Protein AF-A0A9D2EPE8-F1 (afdb_monomer)

Mean predicted aligned error: 13.33 Å

Sequence (71 aa):
MHTAKKHPEKDALLRHTAPSRQKQAKAYLKGQVPGVMQHYAPDARPDPDQGWVESDETVHRLARWREEAPY

Solvent-accessible surface area (backbone atoms only — not comparable to full-atom values): 4647 Å² total; per-residue (Å²): 135,86,79,80,81,84,55,70,68,59,56,54,50,59,75,69,50,76,79,54,65,68,60,50,52,54,33,43,79,67,65,75,41,82,54,77,63,41,75,81,35,75,86,62,73,59,46,94,87,72,34,88,60,79,49,70,66,55,50,53,51,51,52,51,49,55,72,72,43,99,117

Organism: NCBI:txid2838609

Secondary structure (DSSP, 8-state):
-------HHHHHHHHHSPPPHHHHHHHHHTT-S--HHHHH-TT---BTTTBSPPPHHHHHHHHHHHHHS--

Structure (mmCIF, N/CA/C/O backbone):
data_AF-A0A9D2EPE8-F1
#
_entry.id   AF-A0A9D2EPE8-F1
#
loop_
_atom_site.group_PDB
_atom_site.id
_atom_site.type_symbol
_atom_site.label_atom_id
_atom_site.label_alt_id
_atom_site.label_comp_id
_atom_site.label_asym_id
_atom_site.label_entity_id
_atom_site.label_seq_id
_atom_site.pdbx_PDB_ins_code
_atom_site.Cartn_x
_atom_site.Cartn_y
_atom_site.Cartn_z
_atom_site.occupancy
_atom_site.B_iso_or_equiv
_atom_site.auth_seq_id
_atom_site.auth_comp_id
_atom_site.auth_asym_id
_atom_site.auth_atom_id
_atom_site.pdbx_PDB_model_num
ATOM 1 N N . MET A 1 1 ? 8.992 -42.347 -7.368 1.00 37.16 1 MET A N 1
ATOM 2 C CA . MET A 1 1 ? 8.335 -41.578 -6.290 1.00 37.16 1 MET A CA 1
ATOM 3 C C . MET A 1 1 ? 9.373 -41.326 -5.205 1.00 37.16 1 MET A C 1
ATOM 5 O O . MET A 1 1 ? 9.787 -42.279 -4.565 1.00 37.16 1 MET A O 1
ATOM 9 N N . HIS A 1 2 ? 9.887 -40.101 -5.071 1.00 41.75 2 HIS A N 1
ATOM 10 C CA . HIS A 1 2 ? 10.915 -39.788 -4.071 1.00 41.75 2 HIS A CA 1
ATOM 11 C C . HIS A 1 2 ? 10.235 -39.280 -2.799 1.00 41.75 2 HIS A C 1
ATOM 13 O O . HIS A 1 2 ? 9.725 -38.164 -2.764 1.00 41.75 2 HIS A O 1
ATOM 19 N N . THR A 1 3 ? 10.189 -40.111 -1.761 1.00 48.03 3 THR A N 1
ATOM 20 C CA . THR A 1 3 ? 9.698 -39.716 -0.437 1.00 48.03 3 THR A CA 1
ATOM 21 C C . THR A 1 3 ? 10.726 -38.804 0.229 1.00 48.03 3 THR A C 1
ATOM 23 O O . THR A 1 3 ? 11.811 -39.255 0.603 1.00 48.03 3 THR A O 1
ATOM 26 N N . ALA A 1 4 ? 10.404 -37.519 0.380 1.00 58.16 4 ALA A N 1
ATOM 27 C CA . ALA A 1 4 ? 11.210 -36.590 1.165 1.00 58.16 4 ALA A CA 1
ATOM 28 C C . ALA A 1 4 ? 11.221 -37.032 2.640 1.00 58.16 4 ALA A C 1
ATOM 30 O O . ALA A 1 4 ? 10.189 -37.019 3.312 1.00 58.16 4 ALA A O 1
ATOM 31 N N . LYS A 1 5 ? 12.389 -37.438 3.153 1.00 59.94 5 LYS A N 1
ATOM 32 C CA . LYS A 1 5 ? 12.593 -37.685 4.587 1.00 59.94 5 LYS A CA 1
ATOM 33 C C . LYS A 1 5 ? 12.387 -36.372 5.353 1.00 59.94 5 LYS A C 1
ATOM 35 O O . LYS A 1 5 ? 13.126 -35.412 5.138 1.00 59.94 5 LYS A O 1
ATOM 40 N N . LYS A 1 6 ? 11.404 -36.330 6.258 1.00 59.78 6 LYS A N 1
ATOM 41 C CA . LYS A 1 6 ? 11.270 -35.251 7.250 1.00 59.78 6 LYS A CA 1
ATOM 42 C C . LYS A 1 6 ? 12.446 -35.317 8.223 1.00 59.78 6 LYS A C 1
ATOM 44 O O . LYS A 1 6 ? 12.748 -36.383 8.753 1.00 59.78 6 LYS A O 1
ATOM 49 N N . HIS A 1 7 ? 13.100 -34.182 8.448 1.00 67.19 7 HIS A N 1
ATOM 50 C CA . HIS A 1 7 ? 14.218 -34.048 9.378 1.00 67.19 7 HIS A CA 1
ATOM 51 C C . HIS A 1 7 ? 13.751 -33.255 10.611 1.00 67.19 7 HIS A C 1
ATOM 53 O O . HIS A 1 7 ? 13.810 -32.025 10.583 1.00 67.19 7 HIS A O 1
ATOM 59 N N . PRO A 1 8 ? 13.297 -33.925 11.686 1.00 72.31 8 PRO A N 1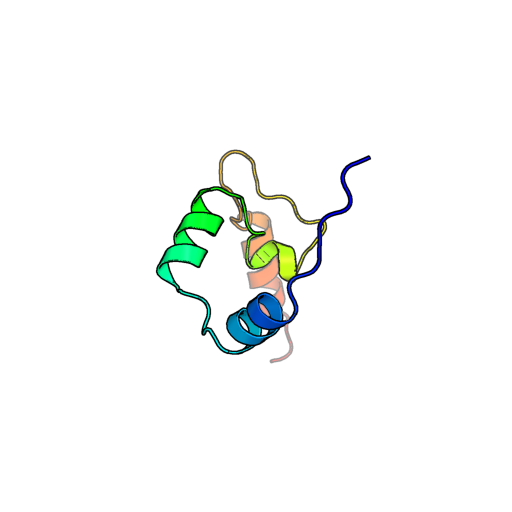
ATOM 60 C CA . PRO A 1 8 ? 12.653 -33.267 12.829 1.00 72.31 8 PRO A CA 1
ATOM 61 C C . PRO A 1 8 ? 13.565 -32.256 13.541 1.00 72.31 8 PRO A C 1
ATOM 63 O O . PRO A 1 8 ? 13.101 -31.237 14.042 1.00 72.31 8 PRO A O 1
ATOM 66 N N . GLU A 1 9 ? 14.876 -32.492 13.522 1.00 70.00 9 GLU A N 1
ATOM 67 C CA . GLU A 1 9 ? 15.884 -31.587 14.085 1.00 70.00 9 GLU A CA 1
ATOM 68 C C . GLU A 1 9 ? 16.009 -30.277 13.292 1.00 70.00 9 GLU A C 1
ATOM 70 O O . GLU A 1 9 ? 16.174 -29.207 13.876 1.00 70.00 9 GLU A O 1
ATOM 75 N N . LYS A 1 10 ? 15.872 -30.338 11.959 1.00 65.81 10 LYS A N 1
ATOM 76 C CA . LYS A 1 10 ? 15.870 -29.141 11.104 1.00 65.81 10 LYS A CA 1
ATOM 77 C C . LYS A 1 10 ? 14.613 -28.313 11.352 1.00 65.81 10 LYS A C 1
ATOM 79 O O . LYS A 1 10 ? 14.707 -27.095 11.447 1.00 65.81 10 LYS A O 1
ATOM 84 N N . ASP A 1 11 ? 13.465 -28.967 11.516 1.00 69.25 11 ASP A N 1
ATOM 85 C CA . ASP A 1 11 ? 12.197 -28.299 11.823 1.00 69.25 11 ASP A CA 1
ATOM 86 C C . ASP A 1 11 ? 12.234 -27.611 13.200 1.00 69.25 11 ASP A C 1
ATOM 88 O O . ASP A 1 11 ? 11.759 -26.484 13.342 1.00 69.25 11 ASP A O 1
ATOM 92 N N . ALA A 1 12 ? 12.853 -28.239 14.207 1.00 73.12 12 ALA A N 1
ATOM 93 C CA . ALA A 1 12 ? 13.081 -27.625 15.516 1.00 73.12 12 ALA A CA 1
ATOM 94 C C . ALA A 1 12 ? 14.026 -26.413 15.427 1.00 73.12 12 ALA A C 1
ATOM 96 O O . ALA A 1 12 ? 13.724 -25.354 15.971 1.00 73.12 12 ALA A O 1
ATOM 97 N N . LEU A 1 13 ? 15.129 -26.515 14.680 1.00 65.94 13 LEU A N 1
ATOM 98 C CA . LEU A 1 13 ? 16.066 -25.404 14.484 1.00 65.94 13 LEU A CA 1
ATOM 99 C C . LEU A 1 13 ? 15.418 -24.211 13.757 1.00 65.94 13 LEU A C 1
ATOM 101 O O . LEU A 1 13 ? 15.643 -23.060 14.135 1.00 65.94 13 LEU A O 1
ATOM 105 N N . LEU A 1 14 ? 14.581 -24.478 12.748 1.00 65.12 14 LEU A N 1
ATOM 106 C CA . LEU A 1 14 ? 13.817 -23.463 12.010 1.00 65.12 14 LEU A CA 1
ATOM 107 C C . LEU A 1 14 ? 12.785 -22.746 12.890 1.00 65.12 14 LEU A C 1
ATOM 109 O O . LEU A 1 14 ? 12.540 -21.560 12.691 1.00 65.12 14 LEU A O 1
ATOM 113 N N . ARG A 1 15 ? 12.216 -23.430 13.891 1.00 64.25 15 ARG A N 1
ATOM 114 C CA . ARG A 1 15 ? 11.307 -22.822 14.880 1.00 64.25 15 ARG A CA 1
ATOM 115 C C . ARG A 1 15 ? 11.999 -21.817 15.803 1.00 64.25 15 ARG A C 1
ATOM 117 O O . ARG A 1 15 ? 11.335 -20.915 16.303 1.00 64.25 15 ARG A O 1
ATOM 124 N N . HIS A 1 16 ? 13.307 -21.961 16.023 1.00 63.25 16 HIS A N 1
ATOM 125 C CA . HIS A 1 16 ? 14.093 -21.101 16.918 1.00 63.25 16 HIS A CA 1
ATOM 126 C C . HIS A 1 16 ? 14.925 -20.039 16.192 1.00 63.25 16 HIS A C 1
ATOM 128 O O . HIS A 1 16 ? 15.446 -19.124 16.828 1.00 63.25 16 HIS A O 1
ATOM 134 N N . THR A 1 17 ? 15.065 -20.130 14.868 1.00 66.12 17 THR A N 1
ATOM 135 C CA . THR A 1 17 ? 15.779 -19.110 14.100 1.00 66.12 17 THR A CA 1
ATOM 136 C C . THR A 1 17 ? 14.841 -17.952 13.793 1.00 66.12 17 THR A C 1
ATOM 138 O O . THR A 1 17 ? 13.882 -18.089 13.037 1.00 66.12 17 THR A O 1
ATOM 141 N N . ALA A 1 18 ? 15.139 -16.778 14.354 1.00 67.56 18 ALA A N 1
ATOM 142 C CA . ALA A 1 18 ? 14.466 -15.552 13.954 1.00 67.56 18 ALA A CA 1
ATOM 143 C C . ALA A 1 18 ? 14.669 -15.344 12.441 1.00 67.56 18 ALA A C 1
ATOM 145 O O . ALA A 1 18 ? 15.796 -15.463 11.942 1.00 67.56 18 ALA A O 1
ATOM 146 N N . PRO A 1 19 ? 13.605 -15.061 11.677 1.00 70.19 19 PRO A N 1
ATOM 147 C CA . PRO A 1 19 ? 13.714 -15.045 10.233 1.00 70.19 19 PRO A CA 1
ATOM 148 C C . PRO A 1 19 ? 14.580 -13.853 9.797 1.00 70.19 19 PRO A C 1
ATOM 150 O O . PRO A 1 19 ? 14.284 -12.692 10.080 1.00 70.19 19 PRO A O 1
ATOM 153 N N . SER A 1 20 ? 15.688 -14.140 9.105 1.00 81.38 20 SER A N 1
ATOM 154 C CA . SER A 1 20 ? 16.631 -13.114 8.641 1.00 81.38 20 SER A CA 1
ATOM 155 C C . SER A 1 20 ? 15.924 -12.105 7.736 1.00 81.38 20 SER A C 1
ATOM 157 O O . SER A 1 20 ? 15.439 -12.460 6.659 1.00 81.38 20 SER A O 1
ATOM 159 N N . ARG A 1 21 ? 15.895 -10.835 8.157 1.00 81.00 21 ARG A N 1
ATOM 160 C CA . ARG A 1 21 ? 15.257 -9.742 7.404 1.00 81.00 21 ARG A CA 1
ATOM 161 C C . ARG A 1 21 ? 15.850 -9.593 6.001 1.00 81.00 21 ARG A C 1
ATOM 163 O O . ARG A 1 21 ? 15.107 -9.425 5.044 1.00 81.00 21 ARG A O 1
ATOM 170 N N . GLN A 1 22 ? 17.169 -9.744 5.856 1.00 84.25 22 GLN A N 1
ATOM 171 C CA . GLN A 1 22 ? 17.847 -9.671 4.555 1.00 84.25 22 GLN A CA 1
ATOM 172 C C . GLN A 1 22 ? 17.425 -10.809 3.617 1.00 84.25 22 GLN A C 1
ATOM 174 O O . GLN A 1 22 ? 17.174 -10.586 2.433 1.00 84.25 22 GLN A O 1
ATOM 179 N N . LYS A 1 23 ? 17.314 -12.035 4.142 1.00 83.69 23 LYS A N 1
ATOM 180 C CA . LYS A 1 23 ? 16.866 -13.193 3.358 1.00 83.69 23 LYS A CA 1
ATOM 181 C C . LYS A 1 23 ? 15.405 -13.043 2.934 1.00 83.69 23 LYS A C 1
ATOM 183 O O . LYS A 1 23 ? 15.086 -13.341 1.788 1.00 83.69 23 LYS A O 1
ATOM 188 N N . GLN A 1 24 ? 14.550 -12.550 3.829 1.00 81.38 24 GLN A N 1
ATOM 189 C CA . GLN A 1 24 ? 13.143 -12.269 3.538 1.00 81.38 24 GLN A CA 1
ATOM 190 C C . GLN A 1 24 ? 12.986 -11.170 2.485 1.00 81.38 24 GLN A C 1
ATOM 192 O O . GLN A 1 24 ? 12.281 -11.379 1.505 1.00 81.38 24 GLN A O 1
ATOM 197 N N . ALA A 1 25 ? 13.703 -10.051 2.619 1.00 83.31 25 ALA A N 1
ATOM 198 C CA . ALA A 1 25 ? 13.691 -8.978 1.626 1.00 83.31 25 ALA A CA 1
ATOM 199 C C . ALA A 1 25 ? 14.145 -9.483 0.248 1.00 83.31 25 ALA A C 1
ATOM 201 O O . ALA A 1 25 ? 13.500 -9.215 -0.760 1.00 83.31 25 ALA A O 1
ATOM 202 N N . LYS A 1 26 ? 15.208 -10.298 0.198 1.00 85.12 26 LYS A N 1
ATOM 203 C CA . LYS A 1 26 ? 15.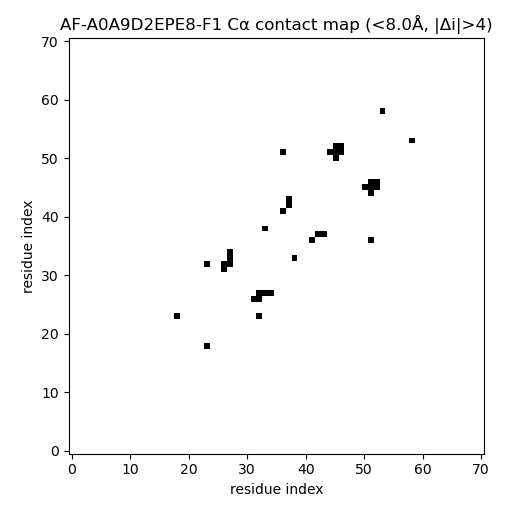669 -10.919 -1.050 1.00 85.12 26 LYS A CA 1
ATOM 204 C C . LYS A 1 26 ? 14.632 -11.870 -1.652 1.00 85.12 26 LYS A C 1
ATOM 206 O O . LYS A 1 26 ? 14.503 -11.912 -2.870 1.00 85.12 26 LYS A O 1
ATOM 211 N N . ALA A 1 27 ? 13.921 -12.640 -0.831 1.00 83.88 27 ALA A N 1
ATOM 212 C CA . ALA A 1 27 ? 12.848 -13.516 -1.297 1.00 83.88 27 ALA A CA 1
ATOM 213 C C . ALA A 1 27 ? 11.648 -12.710 -1.823 1.00 83.88 27 ALA A C 1
ATOM 215 O O . ALA A 1 27 ? 11.089 -13.072 -2.856 1.00 83.88 27 ALA A O 1
ATOM 216 N N . TYR A 1 28 ? 11.305 -11.599 -1.163 1.00 81.75 28 TYR A N 1
ATOM 217 C CA . TYR A 1 28 ? 10.237 -10.685 -1.577 1.00 81.75 28 TYR A CA 1
ATOM 218 C C . TYR A 1 28 ? 10.542 -10.046 -2.931 1.00 81.75 28 TYR A C 1
ATOM 220 O O . TYR A 1 28 ? 9.746 -10.158 -3.855 1.00 81.75 28 TYR A O 1
ATOM 228 N N . LEU A 1 29 ? 11.748 -9.498 -3.101 1.00 82.12 29 LEU A N 1
ATOM 229 C CA . LEU A 1 29 ? 12.188 -8.912 -4.372 1.00 82.12 29 LEU A CA 1
ATOM 230 C C . LEU A 1 29 ? 12.275 -9.932 -5.519 1.00 82.12 29 LEU A C 1
ATOM 232 O O . LEU A 1 29 ? 12.211 -9.555 -6.682 1.00 82.12 29 LEU A O 1
ATOM 236 N N . LYS A 1 30 ? 12.42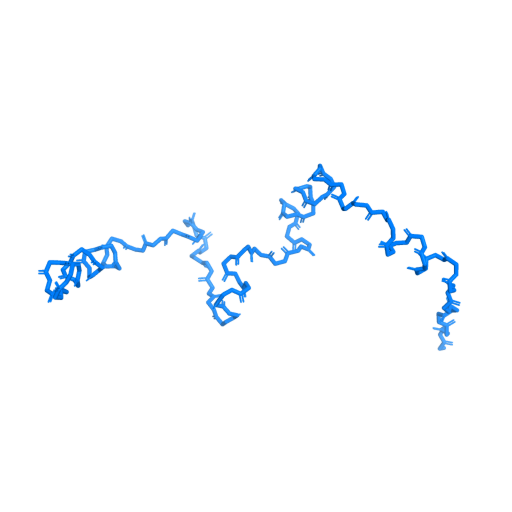1 -11.225 -5.208 1.00 85.44 30 LYS A N 1
ATOM 237 C CA . LYS A 1 30 ? 12.385 -12.320 -6.190 1.00 85.44 30 LYS A CA 1
ATOM 238 C C . LYS A 1 30 ? 10.975 -12.865 -6.459 1.00 85.44 30 LYS A C 1
ATOM 240 O O . LYS A 1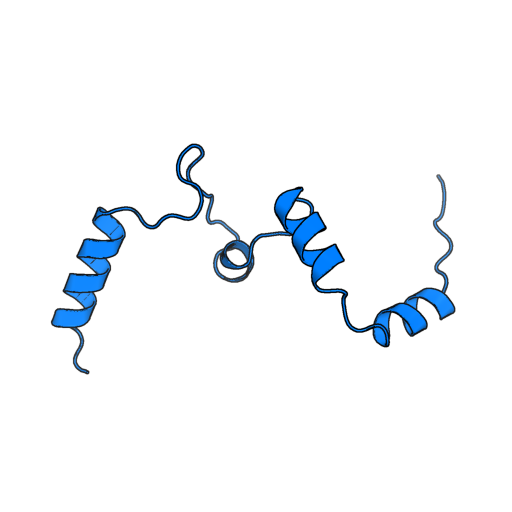 30 ? 10.856 -13.827 -7.212 1.00 85.44 30 LYS A O 1
ATOM 245 N N . GLY A 1 31 ? 9.939 -12.337 -5.805 1.00 80.38 31 GLY A N 1
ATOM 246 C CA . GLY A 1 31 ? 8.565 -12.843 -5.905 1.00 80.38 31 GLY A CA 1
ATOM 247 C C . GLY A 1 31 ? 8.360 -14.239 -5.302 1.00 80.38 31 GLY A C 1
ATOM 248 O O . GLY A 1 31 ? 7.390 -14.914 -5.624 1.00 80.38 31 GLY A O 1
ATOM 249 N N . GLN A 1 32 ? 9.276 -14.708 -4.447 1.00 81.69 32 GLN A N 1
ATOM 250 C CA . GLN A 1 32 ? 9.201 -16.041 -3.826 1.00 81.69 32 GLN A CA 1
ATOM 251 C C . GLN A 1 32 ? 8.326 -16.068 -2.571 1.00 81.69 32 GLN A C 1
ATOM 253 O O . GLN A 1 32 ? 8.022 -17.142 -2.055 1.00 81.69 32 GLN A O 1
ATOM 258 N N . VAL A 1 33 ? 7.971 -14.894 -2.053 1.00 77.31 33 VAL A N 1
ATOM 259 C CA . VAL A 1 33 ? 7.035 -14.733 -0.944 1.00 77.31 33 VAL A CA 1
ATOM 260 C C . VAL A 1 33 ? 5.938 -13.760 -1.365 1.00 77.31 33 VAL A C 1
ATOM 262 O O . VAL A 1 33 ? 6.240 -12.789 -2.066 1.00 77.31 33 VAL A O 1
ATOM 265 N N . PRO A 1 34 ? 4.684 -14.013 -0.954 1.00 74.06 34 PRO A N 1
ATOM 266 C CA . PRO A 1 34 ? 3.591 -13.099 -1.221 1.00 74.06 34 PRO A CA 1
ATOM 267 C C . PRO A 1 34 ? 3.876 -11.739 -0.587 1.00 74.06 34 PRO A C 1
ATOM 269 O O . PRO A 1 34 ? 4.501 -11.643 0.475 1.00 74.06 34 PRO A O 1
ATOM 272 N N . GLY A 1 35 ? 3.434 -10.676 -1.253 1.00 77.88 35 GLY A N 1
ATOM 273 C CA . GLY A 1 35 ? 3.536 -9.338 -0.686 1.00 77.88 35 GLY A CA 1
ATOM 274 C C . GLY A 1 35 ? 2.641 -9.171 0.533 1.00 77.88 35 GLY A C 1
ATOM 275 O O . GLY A 1 35 ? 1.655 -9.885 0.696 1.00 77.88 35 GLY A O 1
ATOM 276 N N . VAL A 1 36 ? 2.965 -8.191 1.379 1.00 77.44 36 VAL A N 1
ATOM 277 C CA . VAL A 1 36 ? 2.177 -7.888 2.587 1.00 77.44 36 VAL A CA 1
ATOM 278 C C . VAL A 1 36 ? 0.701 -7.672 2.233 1.00 77.44 36 VAL A C 1
ATOM 280 O O . VAL A 1 36 ? -0.174 -8.179 2.924 1.00 77.44 36 VAL A O 1
ATOM 283 N N . MET A 1 37 ? 0.421 -7.006 1.109 1.00 73.69 37 MET A N 1
ATOM 284 C CA . MET A 1 37 ? -0.949 -6.760 0.649 1.00 73.69 37 MET A CA 1
ATOM 285 C C . MET A 1 37 ? -1.706 -8.037 0.266 1.00 73.69 37 MET A C 1
ATOM 287 O O . MET A 1 37 ? -2.893 -8.132 0.554 1.00 73.69 37 MET A O 1
ATOM 291 N N . GLN A 1 38 ? -1.036 -9.062 -0.276 1.00 77.81 38 GLN A N 1
ATOM 292 C CA . GLN A 1 38 ? -1.676 -10.353 -0.584 1.00 77.81 38 GLN A CA 1
ATOM 293 C C . GLN A 1 38 ? -2.111 -11.108 0.671 1.00 77.81 38 GLN A C 1
ATOM 295 O O . GLN A 1 38 ? -2.991 -11.958 0.600 1.00 7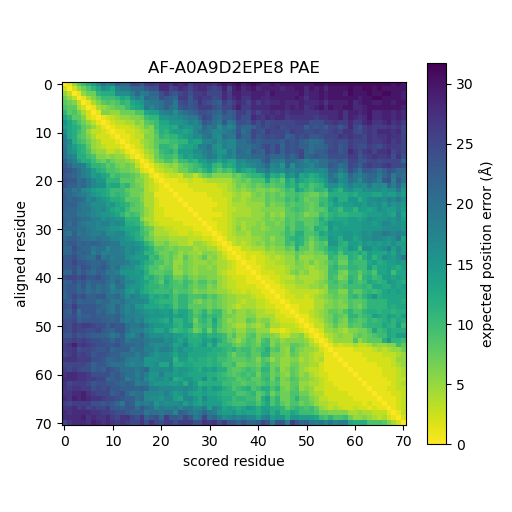7.81 38 GLN A O 1
ATOM 300 N N . HIS A 1 39 ? -1.511 -10.813 1.827 1.00 79.62 39 HIS A N 1
ATOM 301 C CA . HIS A 1 39 ? -1.964 -11.395 3.084 1.00 79.62 39 HIS A CA 1
ATOM 302 C C . HIS A 1 39 ? -3.346 -10.866 3.491 1.00 79.62 39 HIS A C 1
ATOM 304 O O . HIS A 1 39 ? -4.181 -11.635 3.957 1.00 79.62 39 HIS A O 1
ATOM 310 N N . TYR A 1 40 ? -3.586 -9.567 3.295 1.00 76.56 40 TYR A N 1
ATOM 311 C CA . TYR A 1 40 ? -4.852 -8.916 3.642 1.00 76.56 40 TYR A CA 1
ATOM 312 C C . TYR A 1 40 ? -5.898 -9.000 2.525 1.00 76.56 40 TYR A C 1
ATOM 314 O O . TYR A 1 40 ? -7.092 -8.962 2.807 1.00 76.56 40 TYR A O 1
ATOM 322 N N . ALA A 1 41 ? -5.463 -9.142 1.272 1.00 82.31 41 ALA A N 1
ATOM 323 C CA . ALA A 1 41 ? -6.325 -9.261 0.104 1.00 82.31 41 ALA A CA 1
ATOM 324 C C . ALA A 1 41 ? -5.813 -10.382 -0.830 1.00 82.31 41 ALA A C 1
ATOM 326 O O . ALA A 1 41 ? -5.104 -10.100 -1.798 1.00 82.3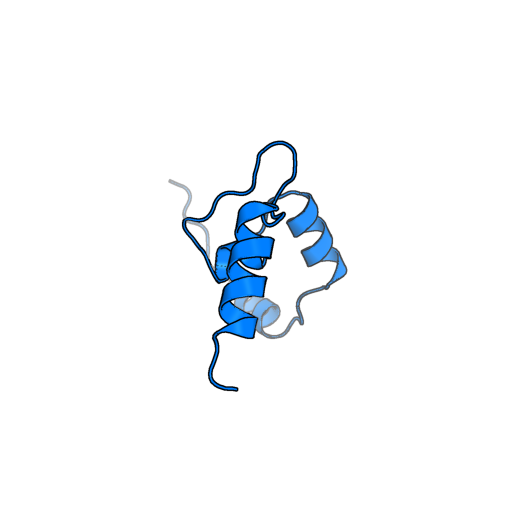1 41 ALA A O 1
ATOM 327 N N . PRO A 1 42 ? -6.156 -11.657 -0.551 1.00 81.06 42 PRO A N 1
ATOM 328 C CA . PRO A 1 42 ? -5.635 -12.819 -1.284 1.00 81.06 42 PRO A CA 1
ATOM 329 C C . PRO A 1 42 ? -5.984 -12.827 -2.775 1.00 81.06 42 PRO A C 1
ATOM 331 O O . PRO A 1 42 ? -5.196 -13.303 -3.590 1.00 81.06 42 PRO A O 1
ATOM 334 N N . ASP A 1 43 ? -7.150 -12.279 -3.123 1.00 84.88 43 ASP A N 1
ATOM 335 C CA . ASP A 1 43 ? -7.652 -12.218 -4.499 1.00 84.88 43 ASP A CA 1
ATOM 336 C C . ASP A 1 43 ? -7.229 -10.943 -5.236 1.00 84.88 43 ASP A C 1
ATOM 338 O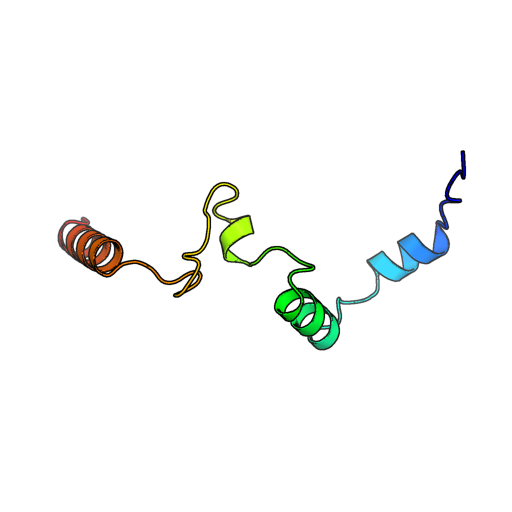 O . ASP A 1 43 ? -7.425 -10.827 -6.450 1.00 84.88 43 ASP A O 1
ATOM 342 N N . ALA A 1 44 ? -6.648 -9.97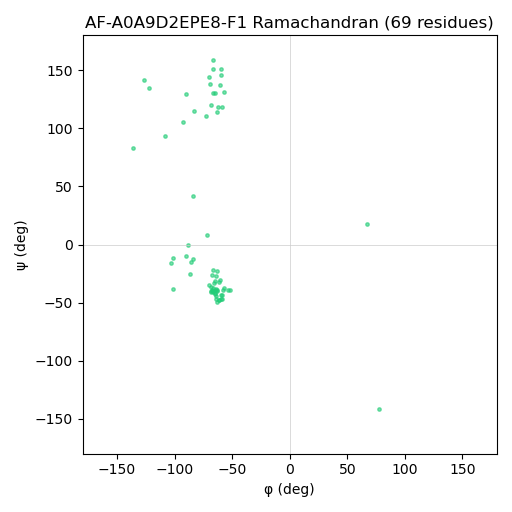5 -4.521 1.00 78.44 44 ALA A N 1
ATOM 343 C CA . ALA A 1 44 ? -6.195 -8.747 -5.141 1.00 78.44 44 ALA A CA 1
ATOM 344 C C . ALA A 1 44 ? -4.979 -9.026 -6.029 1.00 78.44 44 ALA A C 1
ATOM 346 O O . ALA A 1 44 ? -4.124 -9.870 -5.740 1.00 78.44 44 ALA A O 1
ATOM 347 N N . ARG A 1 45 ? -4.908 -8.304 -7.143 1.00 79.81 45 ARG A N 1
ATOM 348 C CA . ARG A 1 45 ? -3.793 -8.378 -8.081 1.00 79.81 45 ARG A CA 1
ATOM 349 C C . ARG A 1 45 ? -3.192 -6.986 -8.216 1.00 79.81 45 ARG A C 1
ATOM 351 O O . ARG A 1 45 ? -3.960 -6.034 -8.337 1.00 79.81 45 ARG A O 1
ATOM 358 N N . PRO A 1 46 ? -1.856 -6.866 -8.182 1.00 77.12 46 PRO A N 1
ATOM 359 C CA . PRO A 1 46 ? -1.221 -5.595 -8.462 1.00 77.12 46 PRO A CA 1
ATOM 360 C C . PRO A 1 46 ? -1.451 -5.225 -9.926 1.00 77.12 46 PRO A C 1
ATOM 362 O O . PRO A 1 46 ? -1.554 -6.105 -10.787 1.00 77.12 46 PRO A O 1
ATOM 365 N N . ASP A 1 47 ? -1.478 -3.927 -10.196 1.00 82.12 47 ASP A N 1
ATOM 366 C CA . ASP A 1 47 ? -1.383 -3.415 -11.552 1.00 82.12 47 ASP A CA 1
ATOM 367 C C . ASP A 1 47 ? -0.042 -3.861 -12.178 1.00 82.12 47 ASP A C 1
ATOM 369 O O . ASP A 1 47 ? 0.985 -3.852 -11.485 1.00 82.12 47 ASP A O 1
ATOM 373 N N . PRO A 1 48 ? -0.019 -4.304 -13.447 1.00 79.62 48 PRO A N 1
ATOM 374 C CA . PRO A 1 48 ? 1.198 -4.802 -14.086 1.00 79.62 48 PRO A CA 1
ATOM 375 C C . PRO A 1 48 ? 2.292 -3.737 -14.250 1.00 79.62 48 PRO A C 1
ATOM 377 O O . PRO A 1 48 ? 3.469 -4.100 -14.240 1.00 79.62 48 PRO A O 1
ATOM 380 N N . ASP A 1 49 ? 1.929 -2.457 -14.355 1.00 81.38 49 ASP A N 1
ATOM 381 C CA . ASP A 1 49 ? 2.861 -1.353 -14.593 1.00 81.38 49 ASP A CA 1
ATOM 382 C C . ASP A 1 49 ? 3.171 -0.578 -13.303 1.00 81.38 49 ASP A C 1
ATOM 384 O O . ASP A 1 49 ? 4.312 -0.176 -13.064 1.00 81.38 49 ASP A O 1
ATOM 388 N N . GLN A 1 50 ? 2.168 -0.387 -12.443 1.00 76.88 50 GLN A N 1
ATOM 389 C CA . GLN A 1 50 ? 2.253 0.440 -11.235 1.00 76.88 50 GLN A CA 1
ATOM 390 C C . GLN A 1 50 ? 2.395 -0.375 -9.943 1.00 76.88 50 GLN A C 1
ATOM 392 O O . GLN A 1 50 ? 2.802 0.158 -8.912 1.00 76.88 50 GLN A O 1
ATOM 397 N N . GLY A 1 51 ? 2.113 -1.679 -9.966 1.00 80.50 51 GLY A N 1
ATOM 398 C CA . GLY A 1 51 ? 2.200 -2.541 -8.792 1.00 80.50 51 GLY A CA 1
ATOM 399 C C . GLY A 1 51 ? 1.012 -2.386 -7.832 1.00 80.50 51 GLY A C 1
ATOM 400 O O . GLY A 1 51 ? -0.138 -2.270 -8.242 1.00 80.50 51 GLY A O 1
ATOM 401 N N . TRP A 1 52 ? 1.278 -2.425 -6.523 1.00 74.38 52 TRP A N 1
ATOM 402 C CA . TRP A 1 52 ? 0.267 -2.299 -5.455 1.00 74.38 52 TRP A CA 1
ATOM 403 C C . TRP A 1 52 ? -0.073 -0.839 -5.125 1.00 74.38 52 TRP A C 1
ATOM 405 O O . TRP A 1 52 ? -0.141 -0.462 -3.955 1.00 74.38 52 TRP A O 1
ATOM 415 N N . VAL A 1 53 ? -0.206 -0.003 -6.149 1.00 76.12 53 VAL A N 1
ATOM 416 C CA . VAL A 1 53 ? -0.552 1.410 -5.983 1.00 76.12 53 VAL A CA 1
ATOM 417 C C . VAL A 1 53 ? -2.069 1.542 -6.024 1.00 76.12 53 VAL A C 1
ATOM 419 O O . VAL A 1 53 ? -2.722 1.013 -6.922 1.00 76.12 53 VAL A O 1
ATOM 422 N N . GLU A 1 54 ? -2.632 2.222 -5.026 1.00 73.12 54 GLU A N 1
ATOM 423 C CA . GLU A 1 54 ? -4.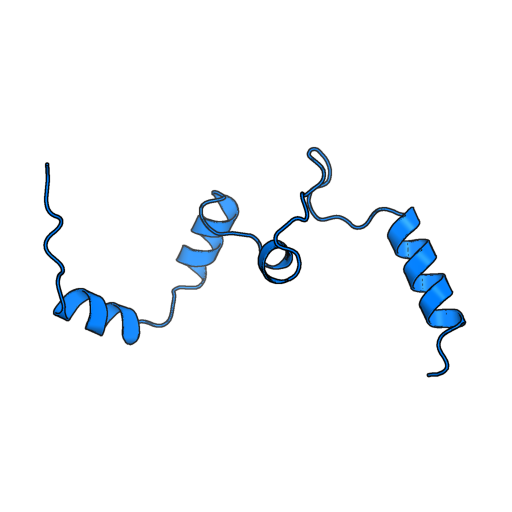050 2.569 -5.032 1.00 73.12 54 GLU A CA 1
ATOM 424 C C . GLU A 1 54 ? -4.327 3.528 -6.186 1.00 73.12 54 GLU A C 1
ATOM 426 O O . GLU A 1 54 ? -3.624 4.525 -6.348 1.00 73.12 54 GLU A O 1
ATOM 431 N N . SER A 1 55 ? -5.353 3.232 -6.983 1.00 78.62 55 SER A N 1
ATOM 432 C CA . SER A 1 55 ? -5.764 4.141 -8.051 1.00 78.62 55 SER A CA 1
ATOM 433 C C . SER A 1 55 ? -6.162 5.503 -7.478 1.00 78.62 55 SER A C 1
ATOM 435 O O . SER A 1 55 ? -6.691 5.578 -6.363 1.00 78.62 55 SER A O 1
ATOM 437 N N . ASP A 1 56 ? -5.987 6.569 -8.263 1.00 82.75 56 ASP A N 1
ATOM 438 C CA . ASP A 1 56 ? -6.471 7.900 -7.885 1.00 82.75 56 ASP A CA 1
ATOM 439 C C . ASP A 1 56 ? -7.955 7.850 -7.498 1.00 82.75 56 ASP A C 1
ATOM 441 O O . ASP A 1 56 ? -8.359 8.453 -6.507 1.00 82.75 56 ASP A O 1
ATOM 445 N N . GLU A 1 57 ? -8.772 7.070 -8.209 1.00 83.19 57 GLU A N 1
ATOM 446 C CA . GLU A 1 57 ? -10.181 6.860 -7.868 1.00 83.19 57 GLU A CA 1
ATOM 447 C C . GLU A 1 57 ? -10.355 6.266 -6.460 1.00 83.19 57 GLU A C 1
ATOM 449 O O . GLU A 1 57 ? -11.157 6.774 -5.669 1.00 83.19 57 GLU A O 1
ATOM 454 N N . THR A 1 58 ? -9.583 5.230 -6.111 1.00 83.44 58 THR A N 1
ATOM 455 C CA . THR A 1 58 ? -9.618 4.633 -4.769 1.00 83.44 58 THR A CA 1
ATOM 456 C C . THR A 1 58 ? -9.246 5.661 -3.704 1.00 83.44 58 THR A C 1
ATOM 458 O O . THR A 1 58 ? -9.930 5.749 -2.683 1.00 83.44 58 THR A O 1
ATOM 461 N N . VAL A 1 59 ? -8.211 6.470 -3.948 1.00 85.12 59 VAL A N 1
ATOM 462 C CA . VAL A 1 59 ? -7.767 7.525 -3.026 1.00 85.12 59 VAL A CA 1
ATOM 463 C C . VAL A 1 59 ? -8.869 8.563 -2.813 1.00 85.12 59 VAL A C 1
ATOM 465 O O . VAL A 1 59 ? -9.203 8.867 -1.669 1.00 85.12 59 VAL A O 1
ATOM 468 N N . HIS A 1 60 ? -9.495 9.056 -3.884 1.00 90.19 60 HIS A N 1
ATOM 469 C CA . HIS A 1 60 ? -10.584 10.033 -3.786 1.00 90.19 60 HIS A CA 1
ATOM 470 C C . HIS A 1 60 ? -11.814 9.458 -3.073 1.00 90.19 60 HIS A C 1
ATOM 472 O O . HIS A 1 60 ? -12.447 10.147 -2.272 1.00 90.19 60 HIS A O 1
ATOM 478 N N . ARG A 1 61 ? -12.145 8.183 -3.311 1.00 88.31 61 ARG A N 1
ATOM 479 C CA . ARG A 1 61 ? -13.240 7.501 -2.609 1.00 88.31 61 ARG A CA 1
ATOM 480 C C . ARG A 1 61 ? -12.951 7.348 -1.116 1.00 88.31 61 ARG A C 1
ATOM 482 O O . ARG A 1 61 ? -13.850 7.560 -0.310 1.00 88.31 61 ARG A O 1
ATOM 489 N N . LEU A 1 62 ? -11.718 7.002 -0.744 1.00 87.62 62 LEU A N 1
ATOM 490 C CA . LEU A 1 62 ? -11.294 6.915 0.657 1.00 87.62 62 LEU A CA 1
ATOM 491 C C . LEU A 1 62 ? -11.291 8.287 1.339 1.00 87.62 62 LEU A C 1
ATOM 493 O O . LEU A 1 62 ? -11.720 8.388 2.485 1.00 87.62 62 LEU A O 1
ATOM 497 N N . ALA A 1 63 ? -10.854 9.336 0.638 1.00 89.94 63 ALA A N 1
ATOM 498 C CA . ALA A 1 63 ? -10.897 10.708 1.136 1.00 89.94 63 ALA A CA 1
ATOM 499 C C . ALA A 1 63 ? -12.340 11.155 1.412 1.00 89.94 63 ALA A C 1
ATOM 501 O O . ALA A 1 63 ? -12.639 11.597 2.517 1.00 89.94 63 ALA A O 1
ATOM 502 N N . ARG A 1 64 ? -13.260 10.924 0.465 1.00 92.56 64 ARG A N 1
ATOM 503 C CA . ARG A 1 64 ? -14.692 11.190 0.666 1.00 92.56 64 ARG A CA 1
ATOM 504 C C . ARG A 1 64 ? -15.266 10.384 1.828 1.00 92.56 64 ARG A C 1
ATOM 506 O O . ARG A 1 64 ? -15.941 10.941 2.683 1.00 92.56 64 ARG A O 1
ATOM 513 N N . TRP A 1 65 ? -14.968 9.086 1.892 1.00 92.69 65 TRP A N 1
ATOM 514 C CA . TRP A 1 65 ? -15.402 8.248 3.011 1.00 92.69 65 TRP A CA 1
ATOM 515 C C . TRP A 1 65 ? -14.907 8.799 4.352 1.00 92.69 65 TRP A C 1
ATOM 517 O O . TRP A 1 65 ? -15.643 8.766 5.331 1.00 92.69 65 TRP A O 1
ATOM 527 N N . ARG A 1 66 ? -13.683 9.344 4.401 1.00 90.06 66 ARG A N 1
ATOM 528 C CA . ARG A 1 66 ? -13.139 9.971 5.607 1.00 90.06 66 ARG A CA 1
ATOM 529 C C . ARG A 1 66 ? -13.880 11.251 5.995 1.00 90.06 66 ARG A C 1
ATOM 531 O O . ARG A 1 66 ? -14.039 11.489 7.184 1.00 90.06 66 ARG A O 1
ATOM 538 N N . GLU A 1 67 ? -14.308 12.056 5.029 1.00 92.00 67 GLU A N 1
ATOM 539 C CA . GLU A 1 67 ? -15.102 13.270 5.273 1.00 92.00 67 GLU A CA 1
ATOM 540 C C . GLU A 1 67 ? -16.524 12.950 5.756 1.00 92.00 67 GLU A C 1
ATOM 542 O O . GLU A 1 67 ? -17.080 13.674 6.577 1.00 92.00 67 GLU A O 1
ATOM 547 N N . GLU A 1 68 ? -17.103 11.855 5.264 1.00 92.00 68 GLU A N 1
ATOM 548 C CA . GLU A 1 68 ? -18.451 11.392 5.617 1.00 92.00 68 GLU A CA 1
ATOM 549 C C . GLU A 1 68 ? -18.478 10.527 6.891 1.00 92.00 68 GLU A C 1
ATOM 551 O O . GLU A 1 68 ? -19.548 10.274 7.453 1.00 92.00 68 GLU A O 1
ATOM 556 N N . ALA A 1 69 ? -17.321 10.043 7.350 1.00 87.56 69 ALA A N 1
ATOM 557 C CA . ALA A 1 69 ? -17.230 9.189 8.522 1.00 87.56 69 ALA A CA 1
ATOM 558 C C . ALA A 1 69 ? -17.562 9.978 9.806 1.00 87.56 69 ALA A C 1
ATOM 560 O O . ALA A 1 69 ? -17.069 11.086 10.001 1.00 87.56 69 ALA A O 1
ATOM 561 N N . PRO A 1 70 ? -18.337 9.397 10.740 1.00 82.38 70 PRO A N 1
ATOM 562 C CA . PRO A 1 70 ? -18.773 10.084 11.958 1.00 82.38 70 PRO A CA 1
ATOM 563 C C . PRO A 1 70 ? -17.670 10.323 13.016 1.00 82.38 70 PRO A C 1
ATOM 565 O O . PRO A 1 70 ? -18.006 10.751 14.122 1.00 82.38 70 PRO A O 1
ATOM 568 N N . TYR A 1 71 ? -16.388 10.052 12.711 1.00 62.97 71 TYR A N 1
ATOM 569 C CA . TYR A 1 71 ? -15.246 10.207 13.632 1.00 62.97 71 TYR A CA 1
ATOM 570 C C . TYR A 1 71 ? -13.964 10.730 12.959 1.00 62.97 71 TYR A C 1
ATOM 572 O O . TYR A 1 71 ? -13.400 10.033 12.079 1.00 62.97 71 TYR A O 1
#

Foldseek 3Di:
DDDDDDDVVVVVVVVPDDDDPVVVVVCVVVVVDDDPVCVVVVPDFADPVHGPDDDPVNVVVVVVCVVVDPD

Radius of gyration: 19.93 Å; Cα contacts (8 Å, |Δi|>4): 19; chains: 1; bounding box: 37×55×32 Å

pLDDT: mean 76.67, std 11.1, range [37.16, 92.69]